Protein AF-X1GL05-F1 (afdb_monomer)

InterPro domains:
  IPR036390 Winged helix DNA-binding domain superfamily [SSF46785] (14-117)

Solvent-accessible surface area (backbone atoms only — not comparable to full-atom values): 8474 Å² total; per-residue (Å²): 104,44,88,83,30,90,50,40,49,71,67,72,45,53,35,85,95,64,51,44,55,70,68,61,48,52,55,51,51,51,52,34,36,74,70,54,24,30,46,80,55,97,79,28,37,28,57,32,73,62,25,50,54,51,51,54,56,50,54,74,72,41,80,62,52,65,58,52,49,51,51,53,52,48,50,52,52,51,53,53,48,53,53,50,52,52,49,30,60,77,68,67,59,78,53,64,68,59,50,51,51,46,52,56,45,47,76,75,54,50,65,81,83,45,49,94,79,42,95,46,72,65,59,52,52,51,52,50,50,51,52,51,55,52,57,48,54,54,51,52,54,53,53,51,65,75,73,111

Organism: NCBI:txid412755

Mean predicted aligned error: 15.97 Å

Foldseek 3Di:
DLLVDQWDAPVVCCDPPNNDDPVVSVVVLVVCVVVVQWDADPRIIHGDPVVNVVVVVVVVVPPVPVVVVCVVVVVVVVVVVVVLVVVCVVVVPPDPQLSVQLVVVCVVDPVVVCVVPDVDPVVVSVVSSVVSVVVVVVVVVVVVVVVD

Sequence (148 aa):
MVYNNNYCKRSEFLEDPLSINQSSLSKNLSLLIEKGFVIKEDGKYVITLAGKSEYSRMLQNYDLDRQTILEEEGKRIEDNTKKTLQIFEKFNIKDEDIQFRFLNNILRLYYEKVKPILKDEEVFHKILLFLVFRLIESNIVHLKVALT

pLDDT: mean 77.33, std 12.46, range [44.88, 95.19]

Secondary structure (DSSP, 8-state):
-TTTSS-EESGGGTSTTT---HHHHHHHHHHHHHTTSEEEETTEEEE-HHHHHHHHHHHHT-THHHHHHHHHHHHHHHHHHHHHHHHHHHTT---HHHHHHHHHHHHHS-GGGTTTT-S-HHHHHHHHHHHHHHHHHHHHHHHHHHT-

Nearest PDB structures (foldseek):
  2fxa-assembly3_D  TM=5.987E-01  e=7.482E-01  Bacillus subtilis
  7cbv-assembly1_A-3  TM=3.323E-01  e=5.808E-02  Bacillus subtilis
  5x12-assembly1_A-2  TM=3.227E-01  e=1.421E-01  Bacillus spizizenii str. W23
  8jxk-assembly3_C  TM=3.183E-01  e=5.099E-01  Mycobacterium tuberculosis H37Rv
  7cbv-assembly2_B  TM=3.348E-01  e=3.949E-01  Bacillus subtilis

Radius of gyration: 23.24 Å; Cα contacts (8 Å, |Δi|>4): 84; chains: 1; bounding box: 70×42×48 Å

Structure (mmCIF, N/CA/C/O backbone):
data_AF-X1GL05-F1
#
_entry.id   AF-X1GL05-F1
#
loop_
_atom_site.group_PDB
_atom_site.id
_atom_site.type_symbol
_atom_site.label_atom_id
_atom_site.label_alt_id
_atom_site.label_comp_id
_atom_site.label_asym_id
_atom_site.label_entity_id
_atom_site.label_seq_id
_atom_site.pdbx_PDB_ins_code
_atom_site.Cartn_x
_atom_site.Cartn_y
_atom_site.Cartn_z
_atom_site.occupancy
_atom_site.B_iso_or_equiv
_atom_site.auth_seq_id
_atom_site.auth_comp_id
_atom_site.auth_asym_id
_atom_site.auth_atom_id
_atom_site.pdbx_PDB_model_num
ATOM 1 N N . MET A 1 1 ? 8.040 -2.979 -11.039 1.00 56.81 1 MET A N 1
ATOM 2 C CA . MET A 1 1 ? 7.445 -1.810 -11.734 1.00 56.81 1 MET A CA 1
ATOM 3 C C . MET A 1 1 ? 7.237 -2.023 -13.224 1.00 56.81 1 MET A C 1
ATOM 5 O O . MET A 1 1 ? 6.097 -1.937 -13.641 1.00 56.81 1 MET A O 1
ATOM 9 N N . VAL A 1 2 ? 8.260 -2.366 -14.020 1.00 56.88 2 VAL A N 1
ATOM 10 C CA . VAL A 1 2 ? 8.096 -2.563 -15.485 1.00 56.88 2 VAL A CA 1
ATOM 11 C C . VAL A 1 2 ? 7.155 -3.729 -15.845 1.00 56.88 2 VAL A C 1
ATOM 13 O O . VAL A 1 2 ? 6.600 -3.768 -16.929 1.00 56.88 2 VAL A O 1
ATOM 16 N N . TYR A 1 3 ? 6.938 -4.683 -14.933 1.00 53.47 3 TYR A N 1
ATOM 17 C CA . TYR A 1 3 ? 5.916 -5.724 -15.100 1.00 53.47 3 TYR A CA 1
ATOM 18 C C . TYR A 1 3 ? 4.478 -5.198 -14.906 1.00 53.47 3 TYR A C 1
ATOM 20 O O . TYR A 1 3 ? 3.570 -5.636 -15.605 1.00 53.47 3 TYR A O 1
ATOM 28 N N . ASN A 1 4 ? 4.282 -4.241 -13.987 1.00 56.22 4 ASN A N 1
ATOM 29 C CA . ASN A 1 4 ? 2.969 -3.682 -13.628 1.00 56.22 4 ASN A CA 1
ATOM 30 C C . ASN A 1 4 ? 2.593 -2.448 -14.469 1.00 56.22 4 ASN A C 1
ATOM 32 O O . ASN A 1 4 ? 1.422 -2.094 -14.538 1.00 56.22 4 ASN A O 1
ATOM 36 N N . ASN A 1 5 ? 3.575 -1.806 -15.107 1.00 58.97 5 ASN A N 1
ATOM 37 C CA . ASN A 1 5 ? 3.398 -0.656 -15.987 1.00 58.97 5 ASN A CA 1
ATOM 38 C C . ASN A 1 5 ? 3.786 -1.051 -17.416 1.00 58.97 5 ASN A C 1
ATOM 40 O O . ASN A 1 5 ? 4.831 -1.661 -17.613 1.00 58.97 5 ASN A O 1
ATOM 44 N N . ASN A 1 6 ? 3.002 -0.659 -18.428 1.00 67.81 6 ASN A N 1
ATOM 45 C CA . ASN A 1 6 ? 3.317 -0.951 -19.840 1.00 67.81 6 ASN A CA 1
ATOM 46 C C . ASN A 1 6 ? 4.714 -0.452 -20.264 1.00 67.81 6 ASN A C 1
ATOM 48 O O . ASN A 1 6 ? 5.313 -1.002 -21.183 1.00 67.81 6 ASN A O 1
ATOM 52 N N . TYR A 1 7 ? 5.230 0.581 -19.596 1.00 78.94 7 TYR A N 1
ATOM 53 C CA . TYR A 1 7 ? 6.611 1.038 -19.686 1.00 78.94 7 TYR A CA 1
ATOM 54 C C . TYR A 1 7 ? 6.987 1.825 -18.423 1.00 78.94 7 TYR A C 1
ATOM 56 O O . TYR A 1 7 ? 6.104 2.293 -17.706 1.00 78.94 7 TYR A O 1
ATOM 64 N N . CYS A 1 8 ? 8.283 2.034 -18.186 1.00 82.12 8 CYS A N 1
ATOM 65 C CA . CYS A 1 8 ? 8.776 2.965 -17.166 1.00 82.12 8 CYS A CA 1
ATOM 66 C C . CYS A 1 8 ? 9.761 3.980 -17.757 1.00 82.12 8 CYS A C 1
ATOM 68 O O . CYS A 1 8 ? 10.576 3.648 -18.619 1.00 82.12 8 CYS A O 1
ATOM 70 N N . LYS A 1 9 ? 9.717 5.220 -17.279 1.00 85.38 9 LYS A N 1
ATOM 71 C CA . LYS A 1 9 ? 10.732 6.251 -17.513 1.00 85.38 9 LYS A CA 1
ATOM 72 C C . LYS A 1 9 ? 11.830 6.141 -16.464 1.00 85.38 9 LYS A C 1
ATOM 74 O O . LYS A 1 9 ? 11.618 5.664 -15.356 1.00 85.38 9 LYS A O 1
ATOM 79 N N . ARG A 1 10 ? 13.020 6.646 -16.796 1.00 83.25 10 ARG A N 1
ATOM 80 C CA . ARG A 1 10 ? 14.160 6.638 -15.868 1.00 83.25 10 ARG A CA 1
ATOM 81 C C . ARG A 1 10 ? 13.869 7.384 -14.556 1.00 83.25 10 ARG A C 1
ATOM 83 O O . ARG A 1 10 ? 14.320 6.927 -13.515 1.00 83.25 10 ARG A O 1
ATOM 90 N N . SER A 1 11 ? 13.137 8.499 -14.614 1.00 82.38 11 SER A N 1
ATOM 91 C CA . SER A 1 11 ? 12.782 9.313 -13.439 1.00 82.38 11 SER A CA 1
ATOM 92 C C . SER A 1 11 ? 11.968 8.534 -12.408 1.00 82.38 11 SER A C 1
ATOM 94 O O . SER A 1 11 ? 12.228 8.653 -11.220 1.00 82.38 11 SER A O 1
ATOM 96 N N . GLU A 1 12 ? 11.087 7.638 -12.859 1.00 79.88 12 GLU A N 1
ATOM 97 C CA . GLU A 1 12 ? 10.210 6.843 -11.987 1.00 79.88 12 GLU A CA 1
ATOM 98 C C . GLU A 1 12 ? 10.978 5.850 -11.095 1.00 79.88 12 GLU A C 1
ATOM 100 O O . GLU A 1 12 ? 10.422 5.321 -10.141 1.00 79.88 12 GLU A O 1
ATOM 105 N N . PHE A 1 13 ? 12.257 5.581 -11.378 1.00 81.38 13 PHE A N 1
ATOM 106 C CA . PHE A 1 13 ? 13.113 4.751 -10.519 1.00 81.38 13 PHE A CA 1
ATOM 107 C C . PHE A 1 13 ? 13.921 5.560 -9.496 1.00 81.38 13 PHE A C 1
ATOM 109 O O . PHE A 1 13 ? 14.503 4.972 -8.586 1.00 81.38 13 PHE A O 1
ATOM 116 N N . LEU A 1 14 ? 14.020 6.877 -9.691 1.00 81.50 14 LEU A N 1
ATOM 117 C CA . LEU A 1 14 ? 14.806 7.792 -8.858 1.00 81.50 14 LEU A CA 1
ATOM 118 C C . LEU A 1 14 ? 13.946 8.495 -7.801 1.00 81.50 14 LEU A C 1
ATOM 120 O O . LEU A 1 14 ? 14.491 9.099 -6.884 1.00 81.50 14 LEU A O 1
ATOM 124 N N . GLU A 1 15 ? 12.626 8.431 -7.950 1.00 76.00 15 GLU A N 1
ATOM 125 C CA . GLU A 1 15 ? 11.643 8.992 -7.027 1.00 76.00 15 GLU A CA 1
ATOM 126 C C . GLU A 1 15 ? 11.220 7.948 -5.976 1.00 76.00 15 GLU A C 1
ATOM 128 O O . GLU A 1 15 ? 11.381 6.733 -6.165 1.00 76.00 15 GLU A O 1
ATOM 133 N N . ASP A 1 16 ? 10.689 8.418 -4.844 1.00 64.81 16 ASP A N 1
ATOM 134 C CA . ASP A 1 16 ? 10.075 7.547 -3.839 1.00 64.81 16 ASP A CA 1
ATOM 135 C C . ASP A 1 16 ? 8.892 6.773 -4.456 1.00 64.81 16 ASP A C 1
ATOM 137 O O . ASP A 1 16 ? 8.162 7.321 -5.286 1.00 64.81 16 ASP A O 1
ATOM 141 N N . PRO A 1 17 ? 8.667 5.498 -4.085 1.00 64.62 17 PRO A N 1
ATOM 142 C CA . PRO A 1 17 ? 9.256 4.777 -2.950 1.00 64.62 17 PRO A CA 1
ATOM 143 C C . PRO A 1 17 ? 10.550 4.004 -3.266 1.00 64.62 17 PRO A C 1
ATOM 145 O O . PRO A 1 17 ? 11.084 3.333 -2.389 1.00 64.62 17 PRO A O 1
ATOM 148 N N . LEU A 1 18 ? 11.037 4.025 -4.512 1.00 71.75 18 LEU A N 1
ATOM 149 C CA . LEU A 1 18 ? 12.172 3.190 -4.927 1.00 71.75 18 LEU A CA 1
ATOM 150 C C . LEU A 1 18 ? 13.526 3.850 -4.678 1.00 71.75 18 LEU A C 1
ATOM 152 O O . LEU A 1 18 ? 14.453 3.164 -4.251 1.00 71.75 18 LEU A O 1
ATOM 156 N N . SER A 1 19 ? 13.646 5.146 -4.997 1.00 79.19 19 SER A N 1
ATOM 157 C CA . SER A 1 19 ? 14.834 5.978 -4.755 1.00 79.19 19 SER A CA 1
ATOM 158 C C . SER A 1 19 ? 16.171 5.278 -5.082 1.00 79.19 19 SER A C 1
ATOM 160 O O . SER A 1 19 ? 17.146 5.313 -4.327 1.00 79.19 19 SER A O 1
ATOM 162 N N . ILE A 1 20 ? 16.229 4.568 -6.216 1.00 83.12 20 ILE A N 1
ATOM 163 C CA . ILE A 1 20 ? 17.408 3.779 -6.590 1.00 83.12 20 ILE A CA 1
ATOM 164 C C . ILE A 1 20 ? 18.511 4.743 -7.014 1.00 83.12 20 ILE A C 1
ATOM 166 O O . ILE A 1 20 ? 18.311 5.599 -7.874 1.00 83.12 20 ILE A O 1
ATOM 170 N N . ASN A 1 21 ? 19.719 4.584 -6.474 1.00 88.69 21 ASN A N 1
ATOM 171 C CA . ASN A 1 21 ? 20.830 5.441 -6.880 1.00 88.69 21 ASN A CA 1
ATOM 172 C C . ASN A 1 21 ? 21.134 5.307 -8.392 1.00 88.69 21 ASN A C 1
ATOM 174 O O . ASN A 1 21 ? 20.998 4.241 -9.002 1.00 88.69 21 ASN A O 1
ATOM 178 N N . GLN A 1 22 ? 21.574 6.405 -9.013 1.00 85.94 22 GLN A N 1
ATOM 179 C CA . GLN A 1 22 ? 21.706 6.470 -10.472 1.00 85.94 22 GLN A CA 1
ATOM 180 C C . GLN A 1 22 ? 22.716 5.466 -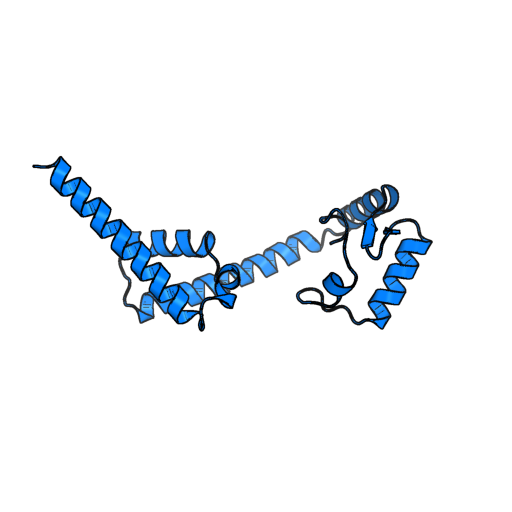11.049 1.00 85.94 22 GLN A C 1
ATOM 182 O O . GLN A 1 22 ? 22.508 4.962 -12.157 1.00 85.94 22 GLN A O 1
ATOM 187 N N . SER A 1 23 ? 23.802 5.178 -10.324 1.00 87.31 23 SER A N 1
ATOM 188 C CA . SER A 1 23 ? 24.859 4.264 -10.771 1.00 87.31 23 SER A CA 1
ATOM 189 C C . SER A 1 23 ? 24.378 2.812 -10.786 1.00 87.31 23 SER A C 1
ATOM 191 O O . SER A 1 23 ? 24.555 2.110 -11.785 1.00 87.31 23 SER A O 1
ATOM 193 N N . SER A 1 24 ? 23.686 2.382 -9.731 1.00 87.06 24 SER A N 1
ATOM 194 C CA . SER A 1 24 ? 23.074 1.054 -9.628 1.00 87.06 24 SER A CA 1
ATOM 195 C C . SER A 1 24 ? 21.940 0.900 -10.627 1.00 87.06 24 SER A C 1
ATOM 197 O O . SER A 1 24 ? 21.847 -0.138 -11.279 1.00 87.06 24 SER A O 1
ATOM 199 N N . LEU A 1 25 ? 21.115 1.934 -10.811 1.00 88.69 25 LEU A N 1
ATOM 200 C CA . LEU A 1 25 ? 20.045 1.913 -11.801 1.00 88.69 25 LEU A CA 1
ATOM 201 C C . LEU A 1 25 ? 20.599 1.712 -13.217 1.00 88.69 25 LEU A C 1
ATOM 203 O O . LEU A 1 25 ? 20.123 0.845 -13.944 1.00 88.69 25 LEU A O 1
ATOM 207 N N . SER A 1 26 ? 21.630 2.471 -13.602 1.00 89.12 26 SER A N 1
ATOM 208 C CA . SER A 1 26 ? 22.276 2.309 -14.910 1.00 89.12 26 SER A CA 1
ATOM 209 C C . SER A 1 26 ? 22.846 0.908 -15.094 1.00 89.12 26 SER A C 1
ATOM 211 O O . SER A 1 26 ? 22.567 0.273 -16.106 1.00 89.12 26 SER A O 1
ATOM 213 N N . LYS A 1 27 ? 23.602 0.408 -14.110 1.00 92.75 27 LYS A N 1
ATOM 214 C CA . LYS A 1 27 ? 24.221 -0.919 -14.184 1.00 92.75 27 LYS A CA 1
ATOM 215 C C . LYS A 1 27 ? 23.173 -2.023 -14.347 1.00 92.75 27 LYS A C 1
ATOM 217 O O . LYS A 1 27 ? 23.319 -2.881 -15.212 1.00 92.75 27 LYS A O 1
ATOM 222 N N . ASN A 1 28 ? 22.106 -1.986 -13.550 1.00 90.50 28 ASN A N 1
ATOM 223 C CA . ASN A 1 28 ? 21.058 -3.003 -13.594 1.00 90.50 28 ASN A CA 1
ATOM 224 C C . ASN A 1 28 ? 20.207 -2.919 -14.867 1.00 90.50 28 ASN A C 1
ATOM 226 O O . ASN A 1 28 ? 19.901 -3.955 -15.446 1.00 90.50 28 ASN A O 1
ATOM 230 N N . LEU A 1 29 ? 19.867 -1.719 -15.352 1.00 90.06 29 LEU A N 1
ATOM 231 C CA . LEU A 1 29 ? 19.135 -1.581 -16.616 1.00 90.06 29 LEU A CA 1
ATOM 232 C C . LEU A 1 29 ? 19.957 -2.090 -17.800 1.00 90.06 29 LEU A C 1
ATOM 234 O O . LEU A 1 29 ? 19.408 -2.797 -18.639 1.00 90.06 29 LEU A O 1
ATOM 238 N N . SER A 1 30 ? 21.261 -1.800 -17.844 1.00 92.50 30 SER A N 1
ATOM 239 C CA . SER A 1 30 ? 22.144 -2.350 -18.878 1.00 92.50 30 SER A CA 1
ATOM 240 C C . SER A 1 30 ? 22.165 -3.878 -18.848 1.00 92.50 30 SER A C 1
ATOM 242 O O . SER A 1 30 ? 21.999 -4.496 -19.892 1.00 92.50 30 SER A O 1
ATOM 244 N N . LEU A 1 31 ? 22.270 -4.488 -17.662 1.00 94.06 31 LEU A N 1
ATOM 245 C CA . LEU A 1 31 ? 22.234 -5.948 -17.507 1.00 94.06 31 LEU A CA 1
ATOM 246 C C . LEU A 1 31 ? 20.895 -6.557 -17.947 1.00 94.06 31 LEU A C 1
ATOM 248 O O . LEU A 1 31 ? 20.867 -7.619 -18.562 1.00 94.06 31 LEU A O 1
ATOM 252 N N . LEU A 1 32 ? 19.773 -5.909 -17.630 1.00 92.31 32 LEU A N 1
ATOM 253 C CA . LEU A 1 32 ? 18.445 -6.379 -18.035 1.00 92.31 32 LEU A CA 1
ATOM 254 C C . LEU A 1 32 ? 18.220 -6.254 -19.547 1.00 92.31 32 LEU A C 1
ATOM 256 O O . LEU A 1 32 ? 17.538 -7.098 -20.127 1.00 92.31 32 LEU A O 1
ATOM 260 N N . ILE A 1 33 ? 18.803 -5.229 -20.175 1.00 93.62 33 ILE A N 1
ATOM 261 C CA . ILE A 1 33 ? 18.790 -5.050 -21.631 1.00 93.62 33 ILE A CA 1
ATOM 262 C C . ILE A 1 33 ? 19.672 -6.092 -22.313 1.00 93.62 33 ILE A C 1
ATOM 264 O O . ILE A 1 33 ? 19.225 -6.740 -23.253 1.00 93.62 33 ILE A O 1
ATOM 268 N N . GLU A 1 34 ? 20.887 -6.303 -21.811 1.00 95.19 34 GLU A N 1
ATOM 269 C CA . GLU A 1 34 ? 21.821 -7.311 -22.325 1.00 95.19 34 GLU A CA 1
ATOM 270 C C . GLU A 1 34 ? 21.220 -8.722 -22.274 1.00 95.19 34 GLU A C 1
ATOM 272 O O . GLU A 1 34 ? 21.340 -9.491 -23.223 1.00 95.19 34 GLU A O 1
ATOM 277 N N . LYS A 1 35 ? 20.488 -9.040 -21.200 1.00 93.62 35 LYS A N 1
ATOM 278 C CA . LYS A 1 35 ? 19.756 -10.308 -21.051 1.00 93.62 35 LYS A CA 1
ATOM 279 C C . LYS A 1 35 ? 18.477 -10.400 -21.894 1.00 93.62 35 LYS A C 1
ATOM 281 O O . LYS A 1 35 ? 17.807 -11.428 -21.865 1.00 93.62 35 LYS A O 1
ATOM 286 N N . GLY A 1 36 ? 18.100 -9.339 -22.608 1.00 93.81 36 GLY A N 1
ATOM 287 C CA . GLY A 1 36 ? 16.885 -9.294 -23.423 1.00 93.81 36 GLY A CA 1
ATOM 288 C C . GLY A 1 36 ? 15.583 -9.286 -22.615 1.00 93.81 36 GLY A C 1
ATOM 289 O O . GLY A 1 36 ? 14.519 -9.574 -23.162 1.00 93.81 36 GLY A O 1
ATOM 290 N N . PHE A 1 37 ? 15.631 -8.972 -21.319 1.00 93.12 37 PHE A N 1
ATOM 291 C CA . PHE A 1 37 ? 14.450 -8.909 -20.448 1.00 93.12 37 PHE A CA 1
ATOM 292 C C . PHE A 1 37 ? 13.744 -7.556 -20.514 1.00 93.12 37 PHE A C 1
ATOM 294 O O . PHE A 1 37 ? 12.541 -7.464 -20.262 1.00 93.12 37 PHE A O 1
ATOM 301 N N . VAL A 1 38 ? 14.484 -6.508 -20.867 1.00 91.94 38 VAL A N 1
ATOM 302 C CA . VAL A 1 38 ? 13.980 -5.145 -21.029 1.00 91.94 38 VAL A CA 1
ATOM 303 C C . VAL A 1 38 ? 14.510 -4.578 -22.340 1.00 91.94 38 VAL A C 1
ATOM 305 O O . VAL A 1 38 ? 15.664 -4.789 -22.685 1.00 91.94 38 VAL A O 1
ATOM 308 N N . ILE A 1 39 ? 13.686 -3.826 -23.057 1.00 92.69 39 ILE A N 1
ATOM 309 C CA . ILE A 1 39 ? 14.102 -3.023 -24.211 1.00 92.69 39 ILE A CA 1
ATOM 310 C C . ILE A 1 39 ? 13.965 -1.542 -23.882 1.00 92.69 39 ILE A C 1
ATOM 312 O O . ILE A 1 39 ? 13.155 -1.151 -23.036 1.00 92.69 39 ILE A O 1
ATOM 316 N N . LYS A 1 40 ? 14.779 -0.715 -24.539 1.00 90.25 40 LYS A N 1
ATOM 317 C CA . LYS A 1 40 ? 14.721 0.740 -24.417 1.00 90.25 40 LYS A CA 1
ATOM 318 C C . LYS A 1 40 ? 14.239 1.337 -25.735 1.00 90.25 40 LYS A C 1
ATOM 320 O O . LYS A 1 40 ? 14.975 1.305 -26.714 1.00 90.25 40 LYS A O 1
ATOM 325 N N . GLU A 1 41 ? 13.051 1.926 -25.725 1.0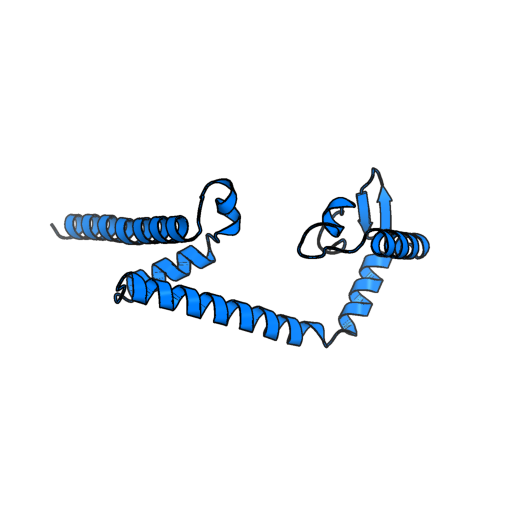0 86.56 41 GLU A N 1
ATOM 326 C CA . GLU A 1 41 ? 12.425 2.583 -26.879 1.00 86.56 41 GLU A CA 1
ATOM 327 C C . GLU A 1 41 ? 11.973 3.987 -26.470 1.00 86.56 41 GLU A C 1
ATOM 329 O O . GLU A 1 41 ? 11.337 4.153 -25.432 1.00 86.56 41 GLU A O 1
ATOM 334 N N . ASP A 1 42 ? 12.347 5.021 -27.229 1.00 83.69 42 ASP A N 1
ATOM 335 C CA . ASP A 1 42 ? 11.935 6.418 -26.995 1.00 83.69 42 ASP A CA 1
ATOM 336 C C . ASP A 1 42 ? 12.107 6.919 -25.546 1.00 83.69 42 ASP A C 1
ATOM 338 O O . ASP A 1 42 ? 11.262 7.610 -24.973 1.00 83.69 42 ASP A O 1
ATOM 342 N N . GLY A 1 43 ? 13.219 6.537 -24.908 1.00 83.00 43 GLY A N 1
ATOM 343 C CA . GLY A 1 43 ? 13.517 6.910 -23.519 1.00 83.00 43 GLY A CA 1
ATOM 344 C C . GLY A 1 43 ? 12.681 6.174 -22.463 1.00 83.00 43 GLY A C 1
ATOM 345 O O . GLY A 1 43 ? 12.795 6.478 -21.272 1.00 83.00 43 GLY A O 1
ATOM 346 N N . LYS A 1 44 ? 11.884 5.191 -22.881 1.00 86.44 44 LYS A N 1
ATOM 347 C CA . LYS A 1 44 ? 11.079 4.309 -22.040 1.00 86.44 44 LYS A CA 1
ATOM 348 C C . LYS A 1 44 ? 11.702 2.918 -21.990 1.00 86.44 44 LYS A C 1
ATOM 350 O O . LYS A 1 44 ? 12.308 2.457 -22.951 1.00 86.44 44 LYS A O 1
ATOM 355 N N . TYR A 1 45 ? 11.542 2.255 -20.855 1.00 89.88 45 TYR A N 1
ATOM 356 C CA . TYR A 1 45 ? 11.951 0.874 -20.640 1.00 89.88 45 TYR A CA 1
ATOM 357 C C . TYR A 1 45 ? 10.708 -0.009 -20.661 1.00 89.88 45 TYR A C 1
ATOM 359 O O . TYR A 1 45 ? 9.776 0.234 -19.893 1.00 89.88 45 TYR A O 1
ATOM 367 N N . VAL A 1 46 ? 10.697 -1.013 -21.533 1.00 89.75 46 VAL A N 1
ATOM 368 C CA . VAL A 1 46 ? 9.566 -1.926 -21.745 1.00 89.75 46 VAL A CA 1
ATOM 369 C C . VAL A 1 46 ? 10.027 -3.346 -21.451 1.00 89.75 46 VAL A C 1
ATOM 371 O O . VAL A 1 46 ? 11.095 -3.760 -21.896 1.00 89.75 46 VAL A O 1
ATOM 374 N N . ILE A 1 47 ? 9.245 -4.098 -20.680 1.00 88.81 47 ILE A N 1
ATOM 375 C CA . ILE A 1 47 ? 9.556 -5.498 -20.381 1.00 88.81 47 ILE A CA 1
ATOM 376 C C . ILE A 1 47 ? 9.225 -6.382 -21.589 1.00 88.81 47 ILE A C 1
ATOM 378 O O . ILE A 1 47 ? 8.159 -6.255 -22.194 1.00 88.81 47 ILE A O 1
ATOM 382 N N . THR A 1 48 ? 10.124 -7.298 -21.934 1.00 89.75 48 THR A N 1
ATOM 383 C CA . THR A 1 48 ? 9.897 -8.269 -23.013 1.00 89.75 48 THR A CA 1
ATOM 384 C C . THR A 1 48 ? 9.086 -9.465 -22.515 1.00 89.75 48 THR A C 1
ATOM 386 O O . THR A 1 48 ? 8.898 -9.657 -21.312 1.00 89.75 48 THR A O 1
ATOM 389 N N . LEU A 1 49 ? 8.629 -10.323 -23.432 1.00 86.38 49 LEU A N 1
ATOM 390 C CA . LEU A 1 49 ? 7.977 -11.580 -23.051 1.00 86.38 49 LEU A CA 1
ATOM 391 C C . LEU A 1 49 ? 8.916 -12.476 -22.221 1.00 86.38 49 LEU A C 1
ATOM 393 O O . LEU A 1 49 ? 8.499 -13.010 -21.198 1.00 86.38 49 LEU A O 1
ATOM 397 N N . ALA A 1 50 ? 10.195 -12.557 -22.606 1.00 89.69 50 ALA A N 1
ATOM 398 C CA . ALA A 1 50 ? 11.217 -13.286 -21.854 1.00 89.69 50 ALA A CA 1
ATOM 399 C C . ALA A 1 50 ? 11.424 -12.694 -20.450 1.00 89.69 50 ALA A C 1
ATOM 401 O O . ALA A 1 50 ? 11.491 -13.436 -19.472 1.00 89.69 50 ALA A O 1
ATOM 402 N N . GLY A 1 51 ? 11.441 -11.361 -20.335 1.00 88.44 51 GLY A N 1
ATOM 403 C CA . GLY A 1 51 ? 11.510 -10.677 -19.046 1.00 88.44 51 GLY A CA 1
ATOM 404 C C . GLY A 1 51 ? 10.305 -10.966 -18.150 1.00 88.44 51 GLY A C 1
ATOM 405 O O . GLY A 1 51 ? 10.477 -11.172 -16.952 1.00 88.44 51 GLY A O 1
ATOM 406 N N . LYS A 1 52 ? 9.090 -11.038 -18.715 1.00 84.94 52 LYS A N 1
ATOM 407 C CA . LYS A 1 52 ? 7.877 -11.416 -17.967 1.00 84.94 52 LYS A CA 1
ATOM 408 C C . LYS A 1 52 ? 7.961 -12.848 -17.443 1.00 84.94 52 LYS A C 1
ATOM 410 O O . LYS A 1 52 ? 7.703 -13.065 -16.264 1.00 84.94 52 LYS A O 1
ATOM 415 N N . SER A 1 53 ? 8.351 -13.803 -18.289 1.00 84.31 53 SER A N 1
ATOM 416 C CA . SER A 1 53 ? 8.511 -15.207 -17.888 1.00 84.31 53 SER A CA 1
ATOM 417 C C . SER A 1 53 ? 9.565 -15.379 -16.794 1.00 84.31 53 SER A C 1
ATOM 419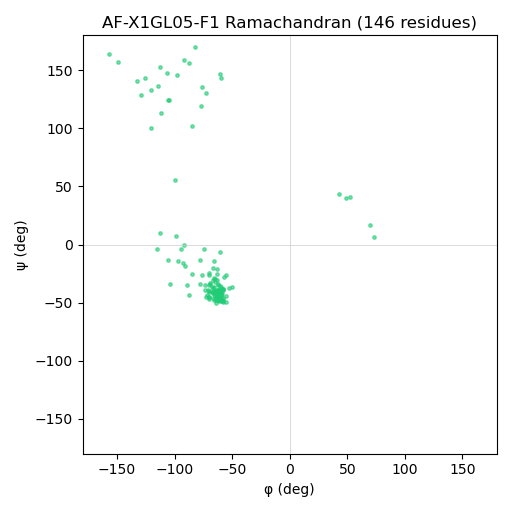 O O . SER A 1 53 ? 9.323 -16.088 -15.819 1.00 84.31 53 SER A O 1
ATOM 421 N N . GLU A 1 54 ? 10.704 -14.696 -16.917 1.00 87.50 54 GLU A N 1
ATOM 422 C CA . GLU A 1 54 ? 11.765 -14.734 -15.910 1.00 87.50 54 GLU A CA 1
ATOM 423 C C . GLU A 1 54 ? 11.320 -14.108 -14.585 1.00 87.50 54 GLU A C 1
ATOM 425 O O . GLU A 1 54 ? 11.553 -14.672 -13.518 1.00 87.50 54 GLU A O 1
ATOM 430 N N . TYR A 1 55 ? 10.617 -12.977 -14.643 1.00 83.50 55 TYR A N 1
ATOM 431 C CA . TYR A 1 55 ? 10.048 -12.341 -13.461 1.00 83.50 55 TYR A CA 1
ATOM 432 C C . TYR A 1 55 ? 9.045 -13.260 -12.746 1.00 83.50 55 TYR A C 1
ATOM 434 O O . TYR A 1 55 ? 9.148 -13.449 -11.535 1.00 83.50 55 TYR A O 1
ATOM 442 N N . SER A 1 56 ? 8.130 -13.905 -13.480 1.00 78.62 56 SER A N 1
ATOM 443 C CA . SER A 1 56 ? 7.197 -14.886 -12.908 1.00 78.62 56 SER A CA 1
ATOM 444 C C . SER A 1 56 ? 7.915 -16.086 -12.283 1.00 78.62 56 SER A C 1
ATOM 446 O O . SER A 1 56 ? 7.521 -16.545 -11.213 1.00 78.62 56 SER A O 1
ATOM 448 N N . ARG A 1 57 ? 8.996 -16.569 -12.907 1.00 83.12 57 ARG A N 1
ATOM 449 C CA . ARG A 1 57 ? 9.838 -17.644 -12.366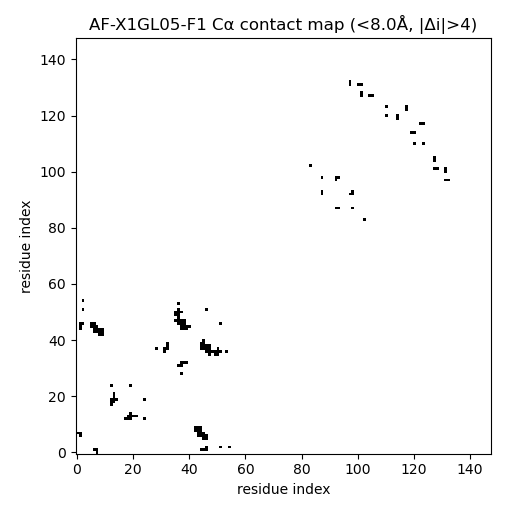 1.00 83.12 57 ARG A CA 1
ATOM 450 C C . ARG A 1 57 ? 10.559 -17.219 -11.087 1.00 83.12 57 ARG A C 1
ATOM 452 O O . ARG A 1 57 ? 10.657 -18.012 -10.155 1.00 83.12 57 ARG A O 1
ATOM 459 N N . MET A 1 58 ? 11.057 -15.983 -11.012 1.00 79.12 58 MET A N 1
ATOM 460 C CA . MET A 1 58 ? 11.629 -15.449 -9.772 1.00 79.12 58 MET A CA 1
ATOM 461 C C . MET A 1 58 ? 10.569 -15.369 -8.672 1.00 79.12 58 MET A C 1
ATOM 463 O O . MET A 1 58 ? 10.827 -15.846 -7.573 1.00 79.12 58 MET A O 1
ATOM 467 N N . LEU A 1 59 ? 9.369 -14.863 -8.977 1.00 70.88 59 LEU A N 1
ATOM 468 C CA . LEU A 1 59 ? 8.271 -14.760 -8.008 1.00 70.88 59 LEU A CA 1
ATOM 469 C C . LEU A 1 59 ? 7.876 -16.109 -7.393 1.00 70.88 59 LEU A C 1
ATOM 471 O O . LEU A 1 59 ? 7.606 -16.175 -6.201 1.00 70.88 59 LEU A O 1
ATOM 475 N N . GLN A 1 60 ? 7.887 -17.192 -8.173 1.00 70.62 60 GLN A N 1
ATOM 476 C CA . GLN A 1 60 ? 7.596 -18.541 -7.663 1.00 70.62 60 GLN A CA 1
ATOM 477 C C . GLN A 1 60 ? 8.607 -19.030 -6.617 1.00 70.62 60 GLN A C 1
ATOM 479 O O . GLN A 1 60 ? 8.264 -19.857 -5.781 1.00 70.62 60 GLN A O 1
ATOM 484 N N . ASN A 1 61 ? 9.838 -18.515 -6.651 1.00 65.81 61 ASN A N 1
ATOM 485 C CA . ASN A 1 61 ? 10.889 -18.851 -5.689 1.00 65.81 61 ASN A CA 1
ATOM 486 C C . ASN A 1 61 ? 10.956 -17.857 -4.512 1.00 65.81 61 ASN A C 1
ATOM 488 O O . ASN A 1 61 ? 11.751 -18.041 -3.594 1.00 65.81 61 ASN A O 1
ATOM 492 N N . TYR A 1 62 ? 10.141 -16.800 -4.544 1.00 61.91 62 TYR A N 1
ATOM 493 C CA . TYR A 1 62 ? 10.106 -15.694 -3.585 1.00 61.91 62 TYR A CA 1
ATOM 494 C C . TYR A 1 62 ? 8.965 -15.874 -2.565 1.00 61.91 62 TYR A C 1
ATOM 496 O O . TYR A 1 62 ? 8.145 -14.984 -2.353 1.00 61.91 62 TYR A O 1
ATOM 504 N N . ASP A 1 63 ? 8.934 -17.015 -1.870 1.00 60.06 63 ASP A N 1
ATOM 505 C CA . ASP A 1 63 ? 7.997 -17.284 -0.754 1.00 60.06 63 ASP A CA 1
ATOM 506 C C . ASP A 1 63 ? 8.155 -16.281 0.427 1.00 60.06 63 ASP A C 1
ATOM 508 O O . ASP A 1 63 ? 7.359 -16.242 1.359 1.00 60.06 63 ASP A O 1
ATOM 512 N N . LEU A 1 64 ? 9.169 -15.409 0.358 1.00 56.25 64 LEU A N 1
ATOM 513 C CA . LEU A 1 64 ? 9.465 -14.318 1.292 1.00 56.25 64 LEU A CA 1
ATOM 514 C C . LEU A 1 64 ? 8.543 -13.090 1.134 1.00 56.25 64 LEU A C 1
ATOM 516 O O . LEU A 1 64 ? 8.319 -12.374 2.104 1.00 56.25 64 LEU A O 1
ATOM 520 N N . ASP A 1 65 ? 7.977 -12.845 -0.053 1.00 62.81 65 ASP A N 1
ATOM 521 C CA . ASP A 1 65 ? 7.287 -11.576 -0.351 1.00 62.81 65 ASP A CA 1
ATOM 522 C C . ASP A 1 65 ? 5.881 -11.518 0.270 1.00 62.81 65 ASP A C 1
ATOM 524 O O . ASP A 1 65 ? 5.433 -10.478 0.738 1.00 62.81 65 ASP A O 1
ATOM 528 N N . ARG A 1 66 ? 5.176 -12.654 0.364 1.00 60.00 66 ARG A N 1
ATOM 529 C CA . ARG A 1 66 ? 3.816 -12.675 0.928 1.00 60.00 66 ARG A CA 1
ATOM 530 C C . ARG A 1 66 ? 3.817 -12.329 2.419 1.00 60.00 66 ARG A C 1
ATOM 532 O O . ARG A 1 66 ? 2.955 -11.577 2.857 1.00 60.00 66 ARG A O 1
ATOM 539 N N . GLN A 1 67 ? 4.774 -12.854 3.180 1.00 62.78 67 GLN A N 1
ATOM 540 C CA . GLN A 1 67 ? 4.866 -12.618 4.619 1.00 62.78 67 GLN A CA 1
ATOM 541 C C . GLN A 1 67 ? 5.319 -11.184 4.925 1.00 62.78 67 GLN A C 1
ATOM 543 O O . GLN A 1 67 ? 4.700 -10.519 5.749 1.00 62.78 67 GLN A O 1
ATOM 548 N N . THR A 1 68 ? 6.319 -10.666 4.206 1.00 67.12 68 THR A N 1
ATOM 549 C CA . THR A 1 68 ? 6.765 -9.274 4.360 1.00 67.12 68 THR A CA 1
ATOM 550 C C . THR A 1 68 ? 5.690 -8.274 3.933 1.00 67.12 68 THR A C 1
ATOM 552 O O . THR A 1 68 ? 5.451 -7.314 4.655 1.00 67.12 68 THR A O 1
ATOM 555 N N . ILE A 1 69 ? 4.959 -8.526 2.839 1.00 64.38 69 ILE A N 1
ATOM 556 C CA . ILE A 1 69 ? 3.798 -7.705 2.454 1.00 64.38 69 ILE A CA 1
ATOM 557 C C . ILE A 1 69 ? 2.733 -7.731 3.556 1.00 64.38 69 ILE A C 1
ATOM 559 O O . ILE A 1 69 ? 2.191 -6.689 3.904 1.00 64.38 69 ILE A O 1
ATOM 563 N N . LEU A 1 70 ? 2.435 -8.898 4.136 1.00 70.69 70 LEU A N 1
ATOM 564 C CA . LEU A 1 70 ? 1.471 -8.999 5.237 1.00 70.69 70 LEU A CA 1
ATOM 565 C C . LEU A 1 70 ? 1.931 -8.230 6.484 1.00 70.69 70 LEU A C 1
ATOM 567 O O . LEU A 1 70 ? 1.110 -7.593 7.140 1.00 70.69 70 LEU A O 1
ATOM 571 N N . GLU A 1 71 ? 3.223 -8.264 6.800 1.00 74.62 71 GLU A N 1
ATOM 572 C CA . GLU A 1 71 ? 3.809 -7.545 7.935 1.00 74.62 71 GLU A CA 1
ATOM 573 C C . GLU A 1 71 ? 3.823 -6.026 7.713 1.00 74.62 71 GLU A C 1
ATOM 575 O O . GLU A 1 71 ? 3.423 -5.267 8.599 1.00 74.62 71 GLU A O 1
ATOM 580 N N . GLU A 1 72 ? 4.220 -5.568 6.525 1.00 71.00 72 GLU A N 1
ATOM 581 C CA . GLU A 1 72 ? 4.225 -4.149 6.161 1.00 71.00 72 GLU A CA 1
ATOM 582 C C . GLU A 1 72 ? 2.805 -3.577 6.077 1.00 71.00 72 GLU A C 1
ATOM 584 O O . GLU A 1 72 ? 2.529 -2.519 6.652 1.00 71.00 72 GLU A O 1
ATOM 589 N N . GLU A 1 73 ? 1.875 -4.284 5.430 1.00 67.25 73 GLU A N 1
ATOM 590 C CA . GLU A 1 73 ? 0.468 -3.880 5.380 1.00 67.25 73 GLU A CA 1
ATOM 591 C C . GLU A 1 73 ? -0.175 -3.926 6.770 1.00 67.25 73 GLU A C 1
ATOM 593 O O . GLU A 1 73 ? -0.902 -3.003 7.140 1.00 67.25 73 GLU A O 1
ATOM 598 N N . GLY A 1 74 ? 0.144 -4.938 7.583 1.00 70.44 74 GLY A N 1
ATOM 599 C CA . GLY A 1 74 ? -0.304 -5.031 8.972 1.00 70.44 74 GLY A CA 1
ATOM 600 C C . GLY A 1 74 ? 0.139 -3.826 9.803 1.00 70.44 74 GLY A C 1
ATOM 601 O O . GLY A 1 74 ? -0.682 -3.197 10.472 1.00 70.44 74 GLY A O 1
ATOM 602 N N . LYS A 1 75 ? 1.411 -3.431 9.684 1.00 76.25 75 LYS A N 1
ATOM 603 C CA . LYS A 1 75 ? 1.957 -2.248 10.361 1.00 76.25 75 LYS A CA 1
ATOM 604 C C . LYS A 1 75 ? 1.291 -0.952 9.890 1.00 76.25 75 LYS A C 1
ATOM 606 O O . LYS A 1 75 ? 0.937 -0.107 10.709 1.00 76.25 75 LYS A O 1
ATOM 611 N N . ARG A 1 76 ? 1.053 -0.803 8.582 1.00 73.88 76 ARG A N 1
ATOM 612 C CA . ARG A 1 76 ? 0.326 0.354 8.023 1.00 73.88 76 ARG A CA 1
ATOM 613 C C . ARG A 1 76 ? -1.100 0.448 8.564 1.00 73.88 76 ARG A C 1
ATOM 615 O O . ARG A 1 76 ? -1.562 1.547 8.876 1.00 73.88 76 ARG A O 1
ATOM 622 N N . ILE A 1 77 ? -1.800 -0.682 8.670 1.00 72.81 77 ILE A N 1
ATOM 623 C CA . ILE A 1 77 ? -3.151 -0.748 9.244 1.00 72.81 77 ILE A CA 1
ATOM 624 C C . ILE A 1 77 ? -3.118 -0.336 10.717 1.00 72.81 77 ILE A C 1
ATOM 626 O O . ILE A 1 77 ? -3.946 0.473 11.141 1.00 72.81 77 ILE A O 1
ATOM 630 N N . GLU A 1 78 ? -2.153 -0.840 11.487 1.00 76.19 78 GLU A N 1
ATOM 631 C CA . GLU A 1 78 ? -1.993 -0.502 12.902 1.00 76.19 78 GLU A CA 1
ATOM 632 C C . GLU A 1 78 ? -1.743 1.002 13.104 1.00 76.19 78 GLU A C 1
ATOM 634 O O . GLU A 1 78 ? -2.431 1.648 13.901 1.00 76.19 78 GLU A O 1
ATOM 639 N N . ASP A 1 79 ? -0.820 1.587 12.338 1.00 78.62 79 ASP A N 1
ATOM 640 C CA . ASP A 1 79 ? -0.484 3.011 12.425 1.00 78.62 79 ASP A CA 1
ATOM 641 C C . ASP A 1 79 ? -1.673 3.907 12.047 1.00 78.62 79 ASP A C 1
ATOM 643 O O . ASP A 1 79 ? -1.974 4.885 12.740 1.00 78.62 79 ASP A O 1
ATOM 647 N N . ASN A 1 80 ? -2.405 3.557 10.986 1.00 73.44 80 ASN A N 1
ATOM 648 C CA . ASN A 1 80 ? -3.615 4.281 10.588 1.00 73.44 80 ASN A CA 1
ATOM 649 C C . ASN A 1 80 ? -4.732 4.158 11.632 1.00 73.44 80 ASN A C 1
ATOM 651 O O . ASN A 1 80 ? -5.450 5.130 11.888 1.00 73.44 80 ASN A O 1
ATOM 655 N N . THR A 1 81 ? -4.858 2.992 12.269 1.00 78.19 81 THR A N 1
ATOM 656 C CA . THR A 1 81 ? -5.828 2.765 13.347 1.00 78.19 81 THR A CA 1
ATOM 657 C C . THR A 1 81 ? -5.510 3.656 14.544 1.00 78.19 81 THR A C 1
ATOM 659 O O . THR A 1 81 ? -6.390 4.375 15.016 1.00 78.19 81 THR A O 1
ATOM 662 N N . LYS A 1 82 ? -4.243 3.708 14.980 1.00 84.56 82 LYS A N 1
ATOM 663 C CA . LYS A 1 82 ? -3.795 4.587 16.075 1.00 84.56 82 LYS A CA 1
ATOM 664 C C . LYS A 1 82 ? -4.083 6.060 15.790 1.00 84.56 82 LYS A C 1
ATOM 666 O O . LYS A 1 82 ? -4.664 6.737 16.634 1.00 84.56 82 LYS A O 1
ATOM 671 N N . LYS A 1 83 ? -3.733 6.549 14.595 1.00 83.50 83 LYS A N 1
ATOM 672 C CA . LYS A 1 83 ? -4.026 7.934 14.182 1.00 83.50 83 LYS A CA 1
ATOM 673 C C . LYS A 1 83 ? -5.524 8.229 14.197 1.00 83.50 83 LYS A C 1
ATOM 675 O O . LYS A 1 83 ? -5.942 9.278 14.676 1.00 83.50 83 LYS A O 1
ATOM 680 N N . THR A 1 84 ? -6.338 7.298 13.706 1.00 82.94 84 THR A N 1
ATOM 681 C CA . THR A 1 84 ? -7.794 7.476 13.668 1.00 82.94 84 THR A CA 1
ATOM 682 C C . THR A 1 84 ? -8.400 7.514 15.070 1.00 82.94 84 THR A C 1
ATOM 684 O O . THR A 1 84 ? -9.226 8.379 15.353 1.00 82.94 84 THR A O 1
ATOM 687 N N . LEU A 1 85 ? -7.938 6.652 15.980 1.00 85.88 85 LEU A N 1
ATOM 688 C CA . LEU A 1 85 ? -8.356 6.680 17.384 1.00 85.88 85 LEU A CA 1
ATOM 689 C C . LEU A 1 85 ? -7.978 8.003 18.063 1.00 85.88 85 LEU A C 1
ATOM 691 O O . LEU A 1 85 ? -8.819 8.608 18.720 1.00 85.88 85 LEU A O 1
ATOM 695 N N . GLN A 1 86 ? -6.766 8.515 17.823 1.00 88.19 86 GLN A N 1
ATOM 696 C CA . GLN A 1 86 ? -6.343 9.829 18.329 1.00 88.19 86 GLN A CA 1
ATOM 697 C C . GLN A 1 86 ? -7.236 10.968 17.817 1.00 88.19 86 GLN A C 1
ATOM 699 O O . GLN A 1 86 ? -7.517 11.911 18.553 1.00 88.19 86 GLN A O 1
ATOM 704 N N . ILE A 1 87 ? -7.702 10.895 16.567 1.00 85.94 87 ILE A N 1
ATOM 705 C CA . ILE A 1 87 ? -8.657 11.860 16.004 1.00 85.94 87 ILE A CA 1
ATOM 706 C C . ILE A 1 87 ? -9.999 11.756 16.735 1.00 85.94 87 ILE A C 1
ATOM 708 O O . ILE A 1 87 ? -10.544 12.778 17.154 1.00 85.94 87 ILE A O 1
ATOM 712 N N . PHE A 1 88 ? -10.524 10.545 16.921 1.00 88.31 88 PHE A N 1
ATOM 713 C CA . PHE A 1 88 ? -11.786 10.340 17.632 1.00 88.31 88 PHE A CA 1
ATOM 714 C C . PHE A 1 88 ? -11.728 10.847 19.071 1.00 88.31 88 PHE A C 1
ATOM 716 O O . PHE A 1 88 ? -12.649 11.536 19.503 1.00 88.31 88 PHE A O 1
ATOM 723 N N . GLU A 1 89 ? -10.628 10.606 19.781 1.00 89.62 89 GLU A N 1
ATOM 724 C CA . GLU A 1 89 ? -10.405 11.160 21.118 1.00 89.62 89 GLU A CA 1
ATOM 725 C C . GLU A 1 89 ? -10.300 12.690 21.091 1.00 89.62 89 GLU A C 1
ATOM 727 O O . GLU A 1 89 ? -11.028 13.369 21.817 1.00 89.62 89 GLU A O 1
ATOM 732 N N . LYS A 1 90 ? -9.456 13.251 20.210 1.00 88.50 90 LYS A N 1
ATOM 733 C CA . LYS A 1 90 ? -9.224 14.703 20.094 1.00 88.50 90 LYS A CA 1
ATOM 734 C C . LYS A 1 90 ? -10.508 15.480 19.806 1.00 88.50 90 LYS A C 1
ATOM 736 O O . LYS A 1 90 ? -10.681 16.581 20.322 1.00 88.50 90 LYS A O 1
ATOM 741 N N . PHE A 1 91 ? -11.399 14.927 18.984 1.00 85.38 91 PHE A N 1
ATOM 742 C CA . PHE A 1 91 ? -12.671 15.558 18.625 1.00 85.38 91 PHE A CA 1
ATOM 743 C C . PHE A 1 91 ? -13.868 15.025 19.428 1.00 85.38 91 PHE A C 1
ATOM 745 O O . PHE A 1 91 ? -15.001 15.406 19.142 1.00 85.38 91 PHE A O 1
ATOM 752 N N . ASN A 1 92 ? -13.632 14.180 20.441 1.00 88.00 92 ASN A N 1
ATOM 753 C CA . ASN A 1 92 ? -14.662 13.574 21.291 1.00 88.00 92 ASN A CA 1
ATOM 754 C C . ASN A 1 92 ? -15.783 12.874 20.489 1.00 88.00 92 ASN A C 1
ATOM 756 O O . ASN A 1 92 ? -16.970 12.975 20.806 1.00 88.00 92 ASN A O 1
ATOM 760 N N . ILE A 1 93 ? -15.403 12.165 19.426 1.00 86.94 93 ILE A N 1
ATOM 761 C CA . ILE A 1 93 ? -16.316 11.441 18.541 1.00 86.94 93 ILE A CA 1
ATOM 762 C C . ILE A 1 93 ? -16.589 10.072 19.157 1.00 86.94 93 ILE A C 1
ATOM 764 O O . ILE A 1 93 ? -15.763 9.166 19.069 1.00 86.94 93 ILE A O 1
ATOM 768 N N . LYS A 1 94 ? -17.755 9.928 19.785 1.00 86.50 94 LYS A N 1
ATOM 769 C CA . LYS A 1 94 ? -18.189 8.688 20.454 1.00 86.50 94 LYS A CA 1
ATOM 770 C C . LYS A 1 94 ? -19.261 7.912 19.693 1.00 86.50 94 LYS A C 1
ATOM 772 O 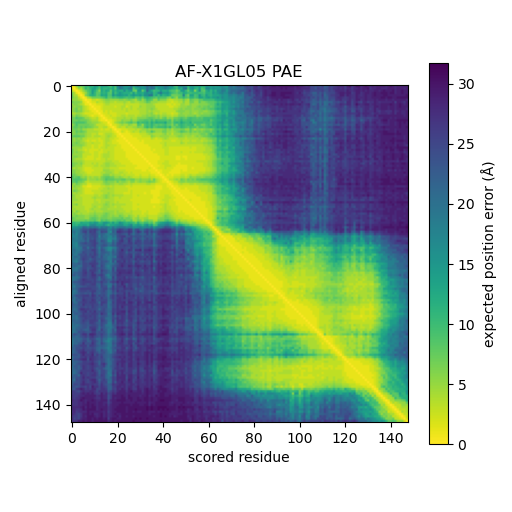O . LYS A 1 94 ? -19.553 6.780 20.049 1.00 86.50 94 LYS A O 1
ATOM 777 N N . ASP A 1 95 ? -19.865 8.541 18.693 1.00 87.12 95 ASP A N 1
ATOM 778 C CA . ASP A 1 95 ? -20.929 7.945 17.896 1.00 87.12 95 ASP A CA 1
ATOM 779 C C . ASP A 1 95 ? -20.341 6.954 16.882 1.00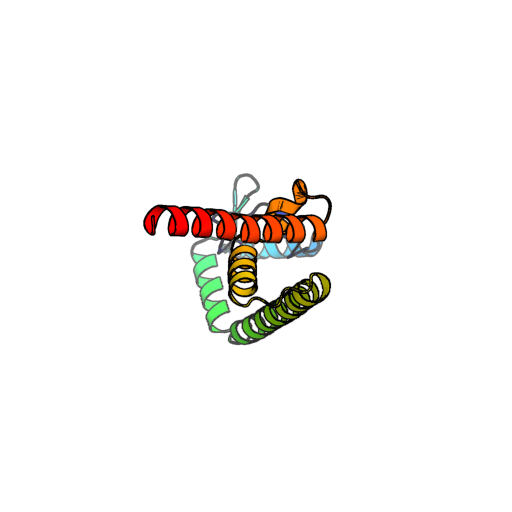 87.12 95 ASP A C 1
ATOM 781 O O . ASP A 1 95 ? -19.531 7.330 16.031 1.00 87.12 95 ASP A O 1
ATOM 785 N N . GLU A 1 96 ? -20.739 5.688 16.994 1.00 83.44 96 GLU A N 1
ATOM 786 C CA . GLU A 1 96 ? -20.217 4.593 16.172 1.00 83.44 96 GLU A CA 1
ATOM 787 C C . GLU A 1 96 ? -20.560 4.748 14.679 1.00 83.44 96 GLU A C 1
ATOM 789 O O . GLU A 1 96 ? -19.745 4.378 13.831 1.00 83.44 96 GLU A O 1
ATOM 794 N N . ASP A 1 97 ? -21.707 5.346 14.324 1.00 82.75 97 ASP A N 1
ATOM 795 C CA . ASP A 1 97 ? -22.085 5.578 12.920 1.00 82.75 97 ASP A CA 1
ATOM 796 C C . ASP A 1 97 ? -21.195 6.662 12.297 1.00 82.75 97 ASP A C 1
ATOM 798 O O . ASP A 1 97 ? -20.703 6.516 11.173 1.00 82.75 97 ASP A O 1
ATOM 802 N N . ILE A 1 98 ? -20.899 7.725 13.052 1.00 84.62 98 ILE A N 1
ATOM 803 C CA . ILE A 1 98 ? -19.950 8.765 12.634 1.00 84.62 98 ILE A CA 1
ATOM 804 C C . ILE A 1 98 ? -18.544 8.179 12.478 1.00 84.62 98 ILE A C 1
ATOM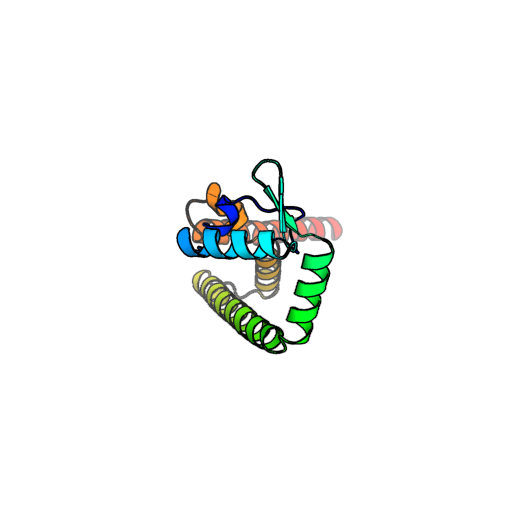 806 O O . ILE A 1 98 ? -17.887 8.440 11.466 1.00 84.62 98 ILE A O 1
ATOM 810 N N . GLN A 1 99 ? -18.087 7.367 13.435 1.00 87.50 99 GLN A N 1
ATOM 811 C CA . GLN A 1 99 ? -16.782 6.706 13.358 1.00 87.50 99 GLN A CA 1
ATOM 812 C C . GLN A 1 99 ? -16.685 5.796 12.127 1.00 87.50 99 GLN A C 1
ATOM 814 O O . GLN A 1 99 ? -15.723 5.892 11.360 1.00 87.50 99 GLN A O 1
ATOM 819 N N . PHE A 1 100 ? -17.702 4.963 11.887 1.00 82.81 100 PHE A N 1
ATOM 820 C CA . PHE A 1 100 ? -17.751 4.053 10.745 1.00 82.81 100 PHE A CA 1
ATOM 821 C C . PHE A 1 100 ? -17.738 4.806 9.410 1.00 82.81 100 PHE A C 1
ATOM 823 O O . PHE A 1 100 ? -16.953 4.490 8.511 1.00 82.81 100 PHE A O 1
ATOM 830 N N . ARG A 1 101 ? -18.563 5.850 9.271 1.00 83.25 101 ARG A N 1
ATOM 831 C CA . ARG A 1 101 ? -18.587 6.685 8.061 1.00 83.25 101 ARG A CA 1
ATOM 832 C C . ARG A 1 101 ? -17.264 7.402 7.845 1.00 83.25 101 ARG A C 1
ATOM 834 O O . ARG A 1 101 ? -16.803 7.473 6.707 1.00 83.25 101 ARG A O 1
ATOM 841 N N . PHE A 1 102 ? -16.652 7.927 8.901 1.00 86.00 102 PHE A N 1
ATOM 842 C CA . PHE A 1 102 ? -15.353 8.585 8.812 1.00 86.00 102 PHE A CA 1
ATOM 843 C C . PHE A 1 102 ? -14.268 7.621 8.321 1.00 86.00 102 PHE A C 1
ATOM 845 O O . PHE A 1 102 ? -13.584 7.929 7.344 1.00 86.00 102 PHE A O 1
ATOM 852 N N . LEU A 1 103 ? -14.186 6.426 8.913 1.00 82.62 103 LEU A N 1
ATOM 853 C CA . LEU A 1 103 ? -13.274 5.361 8.484 1.00 82.62 103 LEU A CA 1
ATOM 854 C C . LEU A 1 103 ? -13.476 5.009 7.007 1.00 82.62 103 LEU A C 1
ATOM 856 O O . LEU A 1 103 ? -12.526 4.998 6.226 1.00 82.62 103 LEU A O 1
ATOM 860 N N . ASN A 1 104 ? -14.725 4.788 6.597 1.00 81.69 104 ASN A N 1
ATOM 861 C CA . ASN A 1 104 ? -15.049 4.423 5.222 1.00 81.69 104 ASN A CA 1
ATOM 862 C C . ASN A 1 104 ? -14.651 5.529 4.222 1.00 81.69 104 ASN A C 1
ATOM 864 O O . ASN A 1 104 ? -14.187 5.248 3.118 1.00 81.69 104 ASN A O 1
ATOM 868 N N . ASN A 1 105 ? -14.771 6.802 4.612 1.00 80.06 105 ASN A N 1
ATOM 869 C CA . ASN A 1 105 ? -14.328 7.912 3.772 1.00 80.06 105 ASN A CA 1
ATOM 870 C C . ASN A 1 105 ? -12.799 8.049 3.723 1.00 80.06 105 ASN A C 1
ATOM 872 O O . ASN A 1 105 ? -12.279 8.271 2.632 1.00 80.06 105 ASN A O 1
ATOM 876 N N . ILE A 1 106 ? -12.076 7.849 4.832 1.00 81.81 106 ILE A N 1
ATOM 877 C CA . ILE A 1 106 ? -10.600 7.827 4.843 1.00 81.81 106 ILE A CA 1
ATOM 878 C C . ILE A 1 106 ? -10.043 6.738 3.918 1.00 81.81 106 ILE A C 1
ATOM 880 O O . ILE A 1 106 ? -9.074 6.965 3.195 1.00 81.81 106 ILE A O 1
ATOM 884 N N . LEU A 1 107 ? -10.667 5.558 3.900 1.00 73.44 107 LEU A N 1
ATOM 885 C CA . LEU A 1 107 ? -10.223 4.454 3.044 1.00 73.44 107 LEU A CA 1
ATOM 886 C C . LEU A 1 107 ? -10.415 4.759 1.549 1.00 73.44 107 LEU A C 1
ATOM 888 O O . LEU A 1 107 ? -9.646 4.289 0.711 1.00 73.44 107 LEU A O 1
ATOM 892 N N . ARG A 1 108 ? -11.430 5.557 1.195 1.00 75.06 108 ARG A N 1
ATOM 893 C CA . ARG A 1 108 ? -11.753 5.906 -0.201 1.00 75.06 108 ARG A CA 1
ATOM 894 C C . ARG A 1 108 ? -11.022 7.159 -0.685 1.00 75.06 108 ARG A C 1
ATOM 896 O O . ARG A 1 108 ? -10.649 7.250 -1.857 1.00 75.06 108 ARG A O 1
ATOM 903 N N . LEU A 1 109 ? -10.824 8.121 0.209 1.00 71.44 109 LEU A N 1
ATOM 904 C CA . LEU A 1 109 ? -10.154 9.393 -0.019 1.00 71.44 109 LEU A CA 1
ATOM 905 C C . LEU A 1 109 ? -8.970 9.451 0.942 1.00 71.44 109 LEU A C 1
ATOM 907 O O . LEU A 1 109 ? -9.149 9.745 2.115 1.00 71.44 109 LEU A O 1
ATOM 911 N N . TYR A 1 110 ? -7.767 9.162 0.454 1.00 70.31 110 TYR A N 1
ATOM 912 C CA . TYR A 1 110 ? -6.548 9.251 1.256 1.00 70.31 110 TYR A CA 1
ATOM 913 C C . TYR A 1 110 ? -5.824 10.579 0.998 1.00 70.31 110 TYR A C 1
ATOM 915 O O . TYR A 1 110 ? -5.833 11.094 -0.125 1.00 70.31 110 TYR A O 1
ATOM 923 N N . TYR A 1 111 ? -5.190 11.124 2.042 1.00 72.94 111 TYR A N 1
ATOM 924 C CA . TYR A 1 111 ? -4.618 12.478 2.058 1.00 72.94 111 TYR A CA 1
ATOM 925 C C . TYR A 1 111 ? -3.658 12.766 0.892 1.00 72.94 111 TYR A C 1
ATOM 927 O O . TYR A 1 111 ? -3.710 13.849 0.315 1.00 72.94 111 TYR A O 1
ATOM 935 N N . GLU A 1 112 ? -2.848 11.793 0.461 1.00 73.56 112 GLU A N 1
ATOM 936 C CA . GLU A 1 112 ? -1.883 11.986 -0.637 1.00 73.56 112 GLU A CA 1
ATOM 937 C C . GLU A 1 112 ? -2.531 12.458 -1.953 1.00 73.56 112 GLU A C 1
ATOM 939 O O . GLU A 1 112 ? -1.906 13.200 -2.706 1.00 73.56 112 GLU A O 1
ATOM 944 N N . LYS A 1 113 ? -3.805 12.125 -2.219 1.00 72.38 113 LYS A N 1
ATOM 945 C CA . LYS A 1 113 ? -4.518 12.630 -3.411 1.00 72.38 113 LYS A CA 1
ATOM 946 C C . LYS A 1 113 ? -4.834 14.124 -3.351 1.00 72.38 113 LYS A C 1
ATOM 948 O O . LYS A 1 113 ? -5.014 14.751 -4.390 1.00 72.38 113 LYS A O 1
ATOM 953 N N . VAL A 1 114 ? -4.956 14.682 -2.151 1.00 76.06 114 VAL A N 1
ATOM 954 C CA . VAL A 1 114 ? -5.413 16.061 -1.911 1.00 76.06 114 VAL A CA 1
ATOM 955 C C . VAL A 1 114 ? -4.337 16.943 -1.283 1.00 76.06 114 VAL A C 1
ATOM 957 O O . VAL A 1 114 ? -4.531 18.149 -1.151 1.00 76.06 114 VAL A O 1
ATOM 960 N N . LYS A 1 115 ? -3.178 16.366 -0.970 1.00 80.19 115 LYS A N 1
ATOM 961 C CA . LYS A 1 115 ? -1.972 17.037 -0.479 1.00 80.19 115 LYS A CA 1
ATOM 962 C C . LYS A 1 115 ? -1.531 18.251 -1.312 1.00 80.19 115 LYS A C 1
ATOM 964 O O . LYS A 1 115 ? -1.130 19.236 -0.705 1.00 80.19 115 LYS A O 1
ATOM 969 N N . PRO A 1 116 ? -1.662 18.277 -2.658 1.00 79.12 116 PRO A N 1
ATOM 970 C CA . PRO A 1 116 ? -1.352 19.485 -3.433 1.00 79.12 116 PRO A CA 1
ATOM 971 C C . PRO A 1 116 ? -2.302 20.665 -3.163 1.00 79.12 116 PRO A C 1
ATOM 973 O O . PRO A 1 116 ? -1.972 21.805 -3.474 1.00 79.12 116 PRO A O 1
ATOM 976 N N . ILE A 1 117 ? -3.496 20.391 -2.629 1.00 79.38 117 ILE A N 1
ATOM 977 C CA . ILE A 1 117 ? -4.583 21.361 -2.437 1.00 79.38 117 ILE A CA 1
ATOM 978 C C . ILE A 1 117 ? -4.693 21.768 -0.961 1.00 79.38 117 ILE A C 1
ATOM 980 O O . ILE A 1 117 ? -5.032 22.909 -0.647 1.00 79.38 117 ILE A O 1
ATOM 984 N N . LEU A 1 118 ? -4.410 20.842 -0.043 1.00 77.88 118 LEU A N 1
ATOM 985 C CA . LEU A 1 118 ? -4.569 21.034 1.394 1.00 77.88 118 LEU A CA 1
ATOM 986 C C . LEU A 1 118 ? -3.216 21.224 2.079 1.00 77.88 118 LEU A C 1
ATOM 988 O O . LEU A 1 118 ? -2.338 20.371 1.996 1.00 77.88 118 LEU A O 1
ATOM 992 N N . LYS A 1 119 ? -3.087 22.340 2.805 1.00 70.50 119 LYS A N 1
ATOM 993 C CA . LYS A 1 119 ? -1.849 22.754 3.484 1.00 70.50 119 LYS A CA 1
ATOM 994 C C . LYS A 1 119 ? -1.394 21.793 4.581 1.00 70.50 119 LYS A C 1
ATOM 996 O O . LYS A 1 119 ? -0.196 21.692 4.818 1.00 70.50 119 LYS A O 1
ATOM 1001 N N . ASP A 1 120 ? -2.329 21.116 5.241 1.00 79.88 120 ASP A N 1
ATOM 1002 C CA . ASP A 1 120 ? -2.028 20.176 6.312 1.00 79.88 120 ASP A CA 1
ATOM 1003 C C . ASP A 1 120 ? -3.057 19.033 6.382 1.00 79.88 120 ASP A C 1
ATOM 1005 O O . ASP A 1 120 ? -4.191 19.133 5.895 1.00 79.88 120 ASP A O 1
ATOM 1009 N N . GLU A 1 121 ?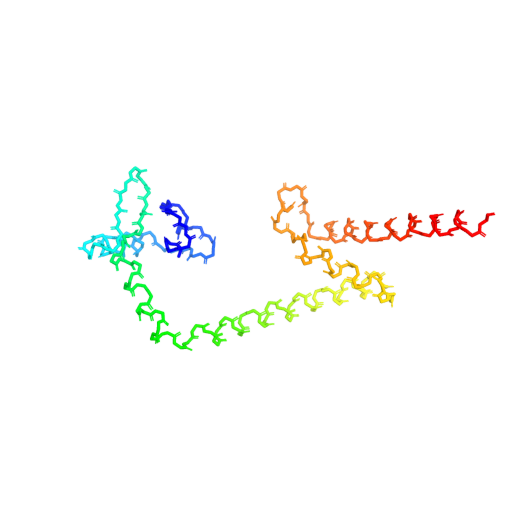 -2.622 17.917 6.965 1.00 80.75 121 GLU A N 1
ATOM 1010 C CA . GLU A 1 121 ? -3.410 16.692 7.132 1.00 80.75 121 GLU A CA 1
ATOM 1011 C C . GLU A 1 121 ? -4.547 16.876 8.159 1.00 80.75 121 GLU A C 1
ATOM 1013 O O . GLU A 1 121 ? -5.583 16.217 8.090 1.00 80.75 121 GLU A O 1
ATOM 1018 N N . GLU A 1 122 ? -4.422 17.818 9.095 1.00 81.69 122 GLU A N 1
ATOM 1019 C CA . GLU A 1 122 ? -5.464 18.095 10.085 1.00 81.69 122 GLU A CA 1
ATOM 1020 C C . GLU A 1 122 ? -6.696 18.764 9.450 1.00 81.69 122 GLU A C 1
ATOM 1022 O O . GLU A 1 122 ? -7.832 18.412 9.771 1.00 81.69 122 GLU A O 1
ATOM 1027 N N . VAL A 1 123 ? -6.497 19.694 8.518 1.00 82.06 123 VAL A N 1
ATOM 1028 C CA . VAL A 1 123 ? -7.544 20.352 7.730 1.00 82.06 123 VAL A CA 1
ATOM 1029 C C . VAL A 1 123 ? -8.275 19.323 6.883 1.00 82.06 123 VAL A C 1
ATOM 1031 O O . VAL A 1 123 ? -9.501 19.355 6.811 1.00 82.06 123 VAL A O 1
ATOM 1034 N N . PHE A 1 124 ? -7.550 18.366 6.306 1.00 85.00 124 PHE A N 1
ATOM 1035 C CA . PHE A 1 124 ? -8.155 17.246 5.596 1.00 85.00 124 PHE A CA 1
ATOM 1036 C C . PHE A 1 124 ? -9.105 16.436 6.491 1.00 85.00 124 PHE A C 1
ATOM 1038 O O . PHE A 1 124 ? -10.267 16.235 6.130 1.00 85.00 124 PHE A O 1
ATOM 1045 N N . HIS A 1 125 ? -8.659 16.049 7.688 1.00 83.88 125 HIS A N 1
ATOM 1046 C CA . HIS A 1 125 ? -9.500 15.330 8.646 1.00 83.88 125 HIS A CA 1
ATOM 1047 C C . HIS A 1 125 ? -10.714 16.152 9.102 1.00 83.88 125 HIS A C 1
ATOM 1049 O O . HIS A 1 125 ? -11.817 15.615 9.189 1.00 83.88 125 HIS A O 1
ATOM 1055 N N . LYS A 1 126 ? -10.554 17.462 9.324 1.00 84.31 126 LYS A N 1
ATOM 1056 C CA . LYS A 1 126 ? -11.667 18.368 9.665 1.00 84.31 126 LYS A CA 1
ATOM 1057 C C . LYS A 1 126 ? -12.697 18.467 8.540 1.00 84.31 126 LYS A C 1
ATOM 1059 O O . LYS A 1 126 ? -13.894 18.429 8.815 1.00 84.31 126 LYS A O 1
ATOM 1064 N N . ILE A 1 127 ? -12.253 18.561 7.286 1.00 83.56 127 ILE A N 1
ATOM 1065 C CA . ILE A 1 127 ? -13.139 18.580 6.111 1.00 83.56 127 ILE A CA 1
ATOM 1066 C C . ILE A 1 127 ? -13.904 17.259 6.002 1.00 83.56 127 ILE A C 1
ATOM 1068 O O . ILE A 1 127 ? -15.115 17.265 5.791 1.00 83.56 127 ILE A O 1
ATOM 1072 N N . LEU A 1 128 ? -13.222 16.128 6.184 1.00 84.00 128 LEU A N 1
ATOM 1073 C CA . LEU A 1 128 ? -13.854 14.810 6.186 1.00 84.00 128 LEU A CA 1
ATOM 1074 C C . LEU A 1 128 ? -14.913 14.680 7.278 1.00 84.00 128 LEU A C 1
ATOM 1076 O O . LEU A 1 128 ? -16.031 14.256 6.993 1.00 84.00 128 LEU A O 1
ATOM 1080 N N . LEU A 1 129 ? -14.586 15.086 8.506 1.00 84.62 129 LEU A N 1
ATOM 1081 C CA . LEU A 1 129 ? -15.546 15.106 9.607 1.00 84.62 129 LEU A CA 1
ATOM 1082 C C . LEU A 1 129 ? -16.752 15.973 9.259 1.00 84.62 129 LEU A C 1
ATOM 1084 O O . LEU A 1 129 ? -17.884 15.514 9.386 1.00 84.62 129 LEU A O 1
ATOM 1088 N N . PHE A 1 130 ? -16.525 17.183 8.746 1.00 83.81 130 PHE A N 1
ATOM 1089 C CA . PHE A 1 130 ? -17.601 18.070 8.309 1.00 83.81 130 PHE A CA 1
ATOM 1090 C C . PHE A 1 130 ? -18.522 17.401 7.278 1.00 83.81 130 PHE A C 1
ATOM 1092 O O . PHE A 1 130 ? -19.741 17.473 7.414 1.00 83.81 130 PHE A O 1
ATOM 1099 N N . LEU A 1 131 ? -17.968 16.705 6.280 1.00 80.25 131 LEU A N 1
ATOM 1100 C CA . LEU A 1 131 ? -18.759 15.979 5.282 1.00 80.25 131 LEU A CA 1
ATOM 1101 C C . LEU A 1 131 ? -19.586 14.849 5.904 1.00 80.25 131 LEU A C 1
ATOM 1103 O O . LEU A 1 131 ? -20.760 14.698 5.563 1.00 80.25 131 LEU A O 1
ATOM 1107 N N . VAL A 1 132 ? -18.999 14.084 6.828 1.00 83.88 132 VAL A N 1
ATOM 1108 C CA . VAL A 1 132 ? -19.695 13.007 7.548 1.00 83.88 132 VAL A CA 1
ATOM 1109 C C . VAL A 1 132 ? -20.865 13.566 8.359 1.00 83.88 132 VAL A C 1
ATOM 1111 O O . VAL A 1 132 ? -21.981 13.064 8.226 1.00 83.88 132 VAL A O 1
ATOM 1114 N N . PHE A 1 133 ? -20.648 14.643 9.119 1.00 77.88 133 PHE A N 1
ATOM 1115 C CA . PHE A 1 133 ? -21.702 15.305 9.892 1.00 77.88 133 PHE A CA 1
ATOM 1116 C C . PHE A 1 133 ? -22.822 15.858 8.996 1.00 77.88 133 PHE A C 1
ATOM 1118 O O . PHE A 1 133 ? -24.002 15.647 9.275 1.00 77.88 133 PHE A O 1
ATOM 1125 N N . ARG A 1 134 ? -22.486 16.500 7.870 1.00 72.12 134 ARG A N 1
ATOM 1126 C CA . ARG A 1 134 ? -23.488 17.100 6.969 1.00 72.12 134 ARG A CA 1
ATOM 1127 C C . ARG A 1 134 ? -24.351 16.068 6.236 1.00 72.12 134 ARG A C 1
ATOM 1129 O O . ARG A 1 134 ? -25.531 16.307 5.978 1.00 72.12 134 ARG A O 1
ATOM 1136 N N . LEU A 1 135 ? -23.772 14.916 5.892 1.00 61.09 135 LEU A N 1
ATOM 1137 C CA . LEU A 1 135 ? -24.504 13.791 5.299 1.00 61.09 135 LEU A CA 1
ATOM 1138 C C . LEU A 1 135 ? -25.525 13.191 6.277 1.00 61.09 135 LEU A C 1
ATOM 1140 O O . LEU A 1 135 ? -26.553 12.674 5.841 1.00 61.09 135 LEU A O 1
ATOM 1144 N N . ILE A 1 136 ? -25.277 13.270 7.585 1.00 58.59 136 ILE A N 1
ATOM 1145 C CA . ILE A 1 136 ? -26.231 12.834 8.612 1.00 58.59 136 ILE A CA 1
ATOM 1146 C C . ILE A 1 136 ? -27.402 13.820 8.701 1.00 58.59 136 ILE A C 1
ATOM 1148 O O . ILE A 1 136 ? -28.554 13.392 8.652 1.00 58.59 136 ILE A O 1
ATOM 1152 N N . GLU A 1 137 ? -27.137 15.130 8.719 1.00 55.22 137 GLU A N 1
ATOM 1153 C CA . GLU A 1 137 ? -28.195 16.153 8.749 1.00 55.22 137 GLU A CA 1
ATOM 1154 C C . GLU A 1 137 ? -29.150 16.055 7.549 1.00 55.22 137 GLU A C 1
ATOM 1156 O O . GLU A 1 137 ? -30.365 16.107 7.733 1.00 55.22 137 GLU A O 1
ATOM 1161 N N . SER A 1 138 ? -28.639 15.830 6.329 1.00 55.72 138 SER A N 1
ATOM 1162 C CA . SER A 1 138 ? -29.504 15.628 5.149 1.00 55.72 138 SER A CA 1
ATOM 1163 C C . SER A 1 138 ? -30.392 14.387 5.267 1.00 55.72 138 SER A C 1
ATOM 1165 O O . SER A 1 138 ? -31.567 14.440 4.910 1.00 55.72 138 SER A O 1
ATOM 1167 N N . ASN A 1 139 ? -29.872 13.279 5.803 1.00 51.91 139 ASN A N 1
ATOM 1168 C CA . ASN A 1 139 ? -30.663 12.058 5.982 1.00 51.91 139 ASN A CA 1
ATOM 1169 C C . ASN A 1 139 ? -31.734 12.215 7.075 1.00 51.91 139 ASN A C 1
ATOM 1171 O O . ASN A 1 139 ? -32.842 11.710 6.915 1.00 51.91 139 ASN A O 1
ATOM 1175 N N . ILE A 1 140 ? -31.450 12.966 8.145 1.00 54.28 140 ILE A N 1
ATOM 1176 C CA . ILE A 1 140 ? -32.430 13.280 9.200 1.00 54.28 140 ILE A CA 1
ATOM 1177 C C . ILE A 1 140 ? -33.547 14.189 8.666 1.00 54.28 140 ILE A C 1
ATOM 1179 O O . ILE A 1 140 ? -34.718 13.974 8.985 1.00 54.28 140 ILE A O 1
ATOM 1183 N N . VAL A 1 141 ? -33.214 15.183 7.835 1.00 52.88 141 VAL A N 1
ATOM 1184 C CA . VAL A 1 141 ? -34.208 16.057 7.189 1.00 52.88 141 VAL A CA 1
ATOM 1185 C C . VAL A 1 141 ? -35.113 15.252 6.253 1.00 52.88 141 VAL A C 1
ATOM 1187 O O . VAL A 1 141 ? -36.332 15.407 6.308 1.00 52.88 141 VAL A O 1
ATOM 1190 N N . HIS A 1 142 ? -34.554 14.330 5.464 1.00 45.41 142 HIS A N 1
ATOM 1191 C CA . HIS A 1 142 ? -35.346 13.450 4.601 1.00 45.41 142 HIS A CA 1
ATOM 1192 C C . HIS A 1 142 ? -36.228 12.462 5.381 1.00 45.41 142 HIS A C 1
ATOM 1194 O O . HIS A 1 142 ? -37.372 12.244 4.986 1.00 45.41 142 HIS A O 1
ATOM 1200 N N . LEU A 1 143 ? -35.756 11.917 6.510 1.00 44.88 143 LEU A N 1
ATOM 1201 C CA . LEU A 1 143 ? -36.576 11.055 7.371 1.00 44.88 143 LEU A CA 1
ATOM 1202 C C . LEU A 1 143 ? -37.722 11.812 8.055 1.00 44.88 143 LEU A C 1
ATOM 1204 O O . LEU A 1 143 ? -38.810 11.261 8.188 1.00 44.88 143 LEU A O 1
ATOM 1208 N N . LYS A 1 144 ? -37.513 13.070 8.465 1.00 45.09 144 LYS A N 1
ATOM 1209 C CA . LYS A 1 144 ? -38.588 13.899 9.035 1.00 45.09 144 LYS A CA 1
ATOM 1210 C C . LYS A 1 144 ? -39.688 14.191 8.017 1.00 45.09 144 LYS A C 1
ATOM 1212 O O . LYS A 1 144 ? -40.855 14.042 8.348 1.00 45.09 144 LYS A O 1
ATOM 1217 N N . VAL A 1 145 ? -39.323 14.541 6.782 1.00 52.22 145 VAL A N 1
ATOM 1218 C CA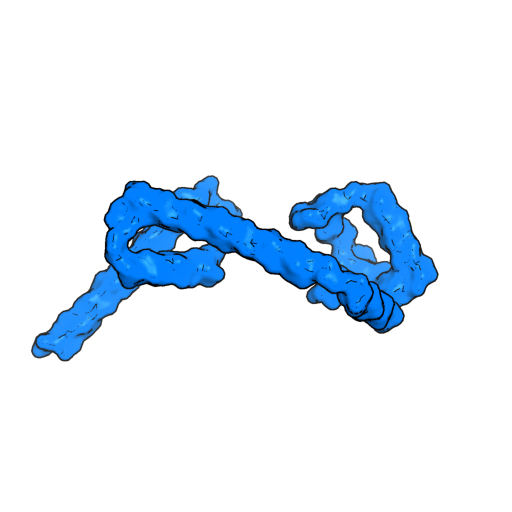 . VAL A 1 145 ? -40.291 14.802 5.699 1.00 52.22 145 VAL A CA 1
ATOM 1219 C C . VAL A 1 145 ? -41.078 13.543 5.314 1.00 52.22 145 VAL A C 1
ATOM 1221 O O . VAL A 1 145 ? -42.227 13.651 4.919 1.00 52.22 145 VAL A O 1
ATOM 1224 N N . ALA A 1 146 ? -40.501 12.348 5.462 1.00 46.97 146 ALA A N 1
ATOM 1225 C CA . ALA A 1 146 ? -41.200 11.089 5.191 1.00 46.97 146 ALA A CA 1
ATOM 1226 C C . ALA A 1 146 ? -42.166 10.644 6.312 1.00 46.97 146 ALA A C 1
ATOM 1228 O O . ALA A 1 146 ? -42.953 9.724 6.100 1.00 46.97 146 ALA A O 1
ATOM 1229 N N . LEU A 1 147 ? -42.090 11.255 7.500 1.00 48.34 147 LEU A N 1
ATOM 1230 C CA . LEU A 1 147 ? -42.882 10.907 8.689 1.00 48.34 147 LEU A CA 1
ATOM 1231 C C . LEU A 1 147 ? -43.899 11.999 9.086 1.00 48.34 147 LEU A C 1
ATOM 1233 O O . LEU A 1 147 ? -44.490 11.906 10.162 1.00 48.34 147 LEU A O 1
ATOM 1237 N N . THR A 1 148 ? -44.103 13.015 8.240 1.00 46.41 148 THR A N 1
ATOM 1238 C CA . THR A 1 148 ? -45.164 14.039 8.371 1.00 46.41 148 THR A CA 1
ATOM 1239 C C . THR A 1 148 ? -46.048 14.031 7.139 1.00 46.41 148 THR A C 1
ATOM 1241 O O . THR A 1 148 ? -47.269 14.231 7.311 1.00 46.41 148 THR A O 1
#